Protein AF-A0A4W5MAR4-F1 (afdb_monomer_lite)

Secondary structure (DSSP, 8-state):
-PPP---HHHHHHH-PPP---TT--HHHHHHHHHHHTT-------S--------TT-GGGGS-HHHHHHHHHHHHHHHTGGG-S-EEEE-SSHHHHHHHHHS-HHHHTTEEEEEES-GGGTT-EEEEE-TTSPEEEEEEEEGGGGGGGS-------

Structure (mmCIF, N/CA/C/O backbone):
data_AF-A0A4W5MAR4-F1
#
_entry.id   AF-A0A4W5MAR4-F1
#
loop_
_atom_site.group_PDB
_atom_site.id
_atom_site.type_symbol
_atom_site.label_atom_id
_atom_site.label_alt_id
_atom_site.label_comp_id
_atom_site.label_asym_id
_atom_site.label_entity_id
_atom_site.label_seq_id
_atom_site.pdbx_PDB_ins_code
_atom_site.Cartn_x
_atom_site.Cartn_y
_atom_site.Cartn_z
_atom_site.occupancy
_atom_site.B_iso_or_equiv
_atom_site.auth_seq_id
_atom_site.auth_comp_id
_atom_site.auth_asym_id
_atom_site.auth_atom_id
_atom_site.pdbx_PDB_model_num
ATOM 1 N N . MET A 1 1 ? 9.100 -6.448 -12.917 1.00 57.59 1 MET A N 1
ATOM 2 C CA . MET A 1 1 ? 7.742 -6.394 -13.467 1.00 57.59 1 MET A CA 1
ATOM 3 C C . MET A 1 1 ? 7.014 -7.682 -13.120 1.00 57.59 1 MET A C 1
ATOM 5 O O . MET A 1 1 ? 7.566 -8.744 -13.360 1.00 57.59 1 MET A O 1
ATOM 9 N N . PRO A 1 2 ? 5.860 -7.655 -12.446 1.00 67.19 2 PRO A N 1
ATOM 10 C CA . PRO A 1 2 ? 4.916 -8.765 -12.518 1.00 67.19 2 PRO A CA 1
ATOM 11 C C . PRO A 1 2 ? 4.329 -8.824 -13.937 1.00 67.19 2 PRO A C 1
ATOM 13 O O . PRO A 1 2 ? 3.945 -7.797 -14.487 1.00 67.19 2 PRO A O 1
ATOM 16 N N . THR A 1 3 ? 4.280 -10.004 -14.559 1.00 76.12 3 THR A N 1
ATOM 17 C CA . THR A 1 3 ? 3.637 -10.142 -15.877 1.00 76.12 3 THR A CA 1
ATOM 18 C C . THR A 1 3 ? 2.133 -10.191 -15.705 1.00 76.12 3 THR A C 1
ATOM 20 O O . THR A 1 3 ? 1.611 -11.145 -15.129 1.00 76.12 3 THR A O 1
ATOM 23 N N . TRP A 1 4 ? 1.440 -9.203 -16.257 1.00 83.00 4 TRP A N 1
ATOM 24 C CA . TRP A 1 4 ? -0.012 -9.208 -16.355 1.00 83.00 4 TRP A CA 1
ATOM 25 C C . TRP A 1 4 ? -0.428 -9.565 -17.774 1.00 83.00 4 TRP A C 1
ATOM 27 O O . TRP A 1 4 ? 0.094 -9.018 -18.745 1.00 83.00 4 TRP A O 1
ATOM 37 N N . PHE A 1 5 ? -1.415 -10.442 -17.888 1.00 88.56 5 PHE A N 1
ATOM 38 C CA . PHE A 1 5 ? -2.155 -10.634 -19.124 1.00 88.56 5 PHE A CA 1
ATOM 39 C C . PHE A 1 5 ? -3.527 -10.000 -18.934 1.00 88.56 5 PHE A C 1
ATOM 41 O O . PHE A 1 5 ? -4.226 -10.299 -17.968 1.00 88.56 5 PHE A O 1
ATOM 48 N N . CYS A 1 6 ? -3.910 -9.108 -19.840 1.00 91.81 6 CYS A N 1
ATOM 49 C CA . CYS A 1 6 ? -5.247 -8.531 -19.864 1.00 91.81 6 CYS A CA 1
ATOM 50 C C . CYS A 1 6 ? -5.707 -8.340 -21.308 1.00 91.81 6 CYS A C 1
ATOM 52 O O . CYS A 1 6 ? -4.898 -8.341 -22.242 1.00 91.81 6 CYS A O 1
ATOM 54 N N . SER A 1 7 ? -7.018 -8.201 -21.507 1.00 93.44 7 SER A N 1
ATOM 55 C CA . SER A 1 7 ? -7.535 -7.867 -22.829 1.00 93.44 7 SER A CA 1
ATOM 56 C C . SER A 1 7 ? -7.051 -6.475 -23.241 1.00 93.44 7 SER A C 1
ATOM 58 O O . SER A 1 7 ? -6.889 -5.570 -22.419 1.00 93.44 7 SER A O 1
ATOM 60 N N . ARG A 1 8 ? -6.851 -6.277 -24.545 1.00 94.75 8 ARG A N 1
ATOM 61 C CA . ARG A 1 8 ? -6.432 -4.977 -25.083 1.00 94.75 8 ARG A CA 1
ATOM 62 C C . ARG A 1 8 ? -7.433 -3.868 -24.754 1.00 94.75 8 ARG A C 1
ATOM 64 O O . ARG A 1 8 ? -7.033 -2.734 -24.513 1.00 94.75 8 ARG A O 1
ATOM 71 N N . ASP A 1 9 ? -8.719 -4.196 -24.740 1.00 96.06 9 ASP A N 1
ATOM 72 C CA . ASP A 1 9 ? -9.775 -3.234 -24.425 1.00 96.06 9 ASP A CA 1
ATOM 73 C C . ASP A 1 9 ? -9.750 -2.829 -22.953 1.00 96.06 9 ASP A C 1
ATOM 75 O O . ASP A 1 9 ? -9.981 -1.662 -22.642 1.00 96.06 9 ASP A O 1
ATOM 79 N N . TRP A 1 10 ? -9.388 -3.752 -22.054 1.00 95.44 10 TRP A N 1
ATOM 80 C CA . TRP A 1 10 ? -9.142 -3.412 -20.657 1.00 95.44 10 TRP A CA 1
ATOM 81 C C . TRP A 1 10 ? -7.936 -2.483 -20.511 1.00 95.44 10 TRP A C 1
ATOM 83 O O . TRP A 1 10 ? -8.053 -1.440 -19.877 1.00 95.44 10 TRP A O 1
ATOM 93 N N . PHE A 1 11 ? -6.815 -2.790 -21.172 1.00 95.12 11 PHE A N 1
ATOM 94 C CA . PHE A 1 11 ? -5.632 -1.922 -21.156 1.00 95.12 11 PHE A CA 1
ATOM 95 C C . PHE A 1 11 ? -5.945 -0.493 -21.619 1.00 95.12 11 PHE A C 1
ATOM 97 O O . PHE A 1 11 ? -5.591 0.472 -20.947 1.00 95.12 11 PHE A O 1
ATOM 104 N N . ARG A 1 12 ? -6.682 -0.351 -22.728 1.00 95.06 12 ARG A N 1
ATOM 105 C CA . ARG A 1 12 ? -7.118 0.959 -23.241 1.00 95.06 12 ARG A CA 1
ATOM 106 C C . ARG A 1 12 ? -8.035 1.707 -22.278 1.00 95.06 12 ARG A C 1
ATOM 108 O O . ARG A 1 12 ? -7.991 2.931 -22.251 1.00 95.06 12 ARG A O 1
ATOM 115 N N . ARG A 1 13 ? -8.876 0.988 -21.531 1.00 96.00 13 ARG A N 1
ATOM 116 C CA . ARG A 1 13 ? -9.770 1.579 -20.530 1.00 96.00 13 ARG A CA 1
ATOM 117 C C . ARG A 1 13 ? -8.995 2.092 -19.320 1.00 96.00 13 ARG A C 1
ATOM 119 O O . ARG A 1 13 ? -9.263 3.201 -18.878 1.00 96.00 13 ARG A O 1
ATOM 126 N N . VAL A 1 14 ? -8.062 1.293 -18.798 1.00 96.00 14 VAL A N 1
ATOM 127 C CA . VAL A 1 14 ? -7.269 1.668 -17.619 1.00 96.00 14 VAL A CA 1
ATOM 128 C C . VAL A 1 14 ? -6.384 2.873 -17.925 1.00 96.00 14 VAL A C 1
ATOM 130 O O . VAL A 1 14 ? -6.360 3.816 -17.137 1.00 96.00 14 VAL A O 1
ATOM 133 N N . GLY A 1 15 ? -5.715 2.851 -19.080 1.00 94.50 15 GLY A N 1
ATOM 134 C CA . GLY A 1 15 ? -4.754 3.866 -19.499 1.00 94.50 15 GLY A CA 1
ATOM 135 C C . GLY A 1 15 ? -3.367 3.277 -19.759 1.00 94.50 15 GLY A C 1
ATOM 136 O O . GLY A 1 15 ? -3.127 2.080 -19.580 1.00 94.50 15 GLY A O 1
ATOM 137 N N . THR A 1 16 ? -2.455 4.129 -20.225 1.00 92.31 16 THR A N 1
ATOM 138 C CA . THR A 1 16 ? -1.045 3.779 -20.436 1.00 92.31 16 THR A CA 1
ATOM 139 C C . THR A 1 16 ? -0.275 3.761 -19.117 1.00 92.31 16 THR A C 1
ATOM 141 O O . THR A 1 16 ? -0.756 4.236 -18.091 1.00 92.31 16 THR A O 1
ATOM 144 N N . PHE A 1 17 ? 0.937 3.209 -19.146 1.00 93.00 17 PHE A N 1
ATOM 145 C CA . PHE A 1 17 ? 1.857 3.297 -18.017 1.00 93.00 17 PHE A CA 1
ATOM 146 C C . PHE A 1 17 ? 2.288 4.745 -17.758 1.00 93.00 17 PHE A C 1
ATOM 148 O O . PHE A 1 17 ? 2.256 5.588 -18.656 1.00 93.00 17 PHE A O 1
ATOM 155 N N . ASP A 1 18 ? 2.686 5.012 -16.517 1.00 92.06 18 ASP A N 1
ATOM 156 C CA . ASP A 1 18 ? 3.272 6.288 -16.119 1.00 92.06 18 ASP A CA 1
ATOM 157 C C . ASP A 1 18 ? 4.709 6.386 -16.659 1.00 92.06 18 ASP A C 1
ATOM 159 O O . ASP A 1 18 ? 5.567 5.572 -16.318 1.00 92.06 18 ASP A O 1
ATOM 163 N N . GLU A 1 19 ? 4.961 7.378 -17.516 1.00 89.56 19 GLU A N 1
ATOM 164 C CA . GLU A 1 19 ? 6.265 7.632 -18.145 1.00 89.56 19 GLU A CA 1
ATOM 165 C C . GLU A 1 19 ? 7.088 8.706 -17.406 1.00 89.56 19 GLU A C 1
ATOM 167 O O . GLU A 1 19 ? 8.034 9.265 -17.961 1.00 89.56 19 GLU A O 1
ATOM 172 N N . GLY A 1 20 ? 6.772 8.993 -16.137 1.00 85.25 20 GLY A N 1
ATOM 173 C CA . GLY A 1 20 ? 7.443 10.003 -15.307 1.00 85.25 20 GLY A CA 1
ATOM 174 C C . GLY A 1 20 ? 8.942 9.768 -15.059 1.00 85.25 20 GLY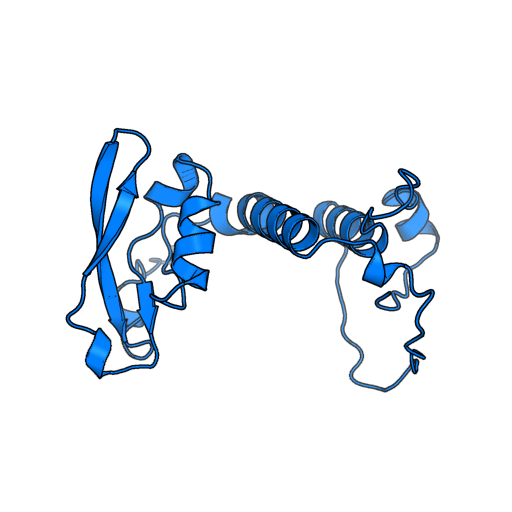 A C 1
ATOM 175 O O . GLY A 1 20 ? 9.611 10.611 -14.459 1.00 85.25 20 GLY A O 1
ATOM 176 N N . GLY A 1 21 ? 9.495 8.655 -15.547 1.00 85.88 21 GLY A N 1
ATOM 177 C CA . GLY A 1 21 ? 10.929 8.414 -15.653 1.00 85.88 21 GLY A CA 1
ATOM 178 C C . GLY A 1 21 ? 11.507 7.523 -14.554 1.00 85.88 21 GLY A C 1
ATOM 179 O O . GLY A 1 21 ? 10.838 6.683 -13.954 1.00 85.88 21 GLY A O 1
ATOM 180 N N . LYS A 1 22 ? 12.816 7.665 -14.321 1.00 88.00 22 LYS A N 1
ATOM 181 C CA . LYS A 1 22 ? 13.589 6.786 -13.434 1.00 88.00 22 LYS A CA 1
ATOM 182 C C . LYS A 1 22 ? 13.055 6.834 -11.993 1.00 88.00 22 LYS A C 1
ATOM 184 O O . LYS A 1 22 ? 13.010 7.898 -11.387 1.00 88.00 22 LYS A O 1
ATOM 189 N N . GLY A 1 23 ? 12.744 5.667 -11.430 1.00 90.19 23 GLY A N 1
ATOM 190 C CA . GLY A 1 23 ? 12.261 5.509 -10.052 1.00 90.19 23 GLY A CA 1
ATOM 191 C C . GLY A 1 23 ? 10.740 5.514 -9.890 1.00 90.19 23 GLY A C 1
ATOM 192 O O . GLY A 1 23 ? 10.256 5.278 -8.779 1.00 90.19 23 GLY A O 1
ATOM 193 N N . VAL A 1 24 ? 9.991 5.717 -10.975 1.00 93.06 24 VAL A N 1
ATOM 194 C CA . VAL A 1 24 ? 8.540 5.510 -11.006 1.00 93.06 24 VAL A CA 1
ATOM 195 C C . VAL A 1 24 ? 8.252 4.004 -11.015 1.00 93.06 24 VAL A C 1
ATOM 197 O O . VAL A 1 24 ? 8.843 3.296 -11.820 1.00 93.06 24 VAL A O 1
ATOM 200 N N . PRO A 1 25 ? 7.389 3.482 -10.123 1.00 93.50 25 PRO A N 1
ATOM 201 C CA . PRO A 1 25 ? 6.938 2.093 -10.159 1.00 93.50 25 PRO A CA 1
ATOM 202 C C . PRO A 1 25 ? 5.694 1.957 -11.050 1.00 93.50 25 PRO A C 1
ATOM 204 O O . PRO A 1 25 ? 4.589 1.686 -10.570 1.00 93.50 25 PRO A O 1
ATOM 207 N N . GLU A 1 26 ? 5.880 2.167 -12.345 1.00 93.25 26 GLU A N 1
ATOM 208 C CA . GLU A 1 26 ? 4.861 2.224 -13.392 1.00 93.25 26 GLU A CA 1
ATOM 209 C C . GLU A 1 26 ? 3.934 0.999 -13.399 1.00 93.25 26 GLU A C 1
ATOM 211 O O . GLU A 1 26 ? 2.711 1.142 -13.463 1.00 93.25 26 GLU A O 1
ATOM 216 N N . ASP A 1 27 ? 4.499 -0.198 -13.210 1.00 91.88 27 ASP A N 1
ATOM 217 C CA . ASP A 1 27 ? 3.743 -1.452 -13.131 1.00 91.88 27 ASP A CA 1
ATOM 218 C C . ASP A 1 27 ? 2.738 -1.449 -11.971 1.00 91.88 27 ASP A C 1
ATOM 220 O O . ASP A 1 27 ? 1.607 -1.924 -12.100 1.00 91.88 27 ASP A O 1
ATOM 224 N N . LEU A 1 28 ? 3.167 -0.948 -10.806 1.00 93.44 28 LEU A N 1
ATOM 225 C CA . LEU A 1 28 ? 2.353 -0.925 -9.592 1.00 93.44 28 LEU A CA 1
ATOM 226 C C . LEU A 1 28 ? 1.238 0.113 -9.709 1.00 93.44 28 LEU A C 1
ATOM 228 O O . LEU A 1 28 ? 0.109 -0.155 -9.300 1.00 93.44 28 LEU A O 1
ATOM 232 N N . LEU A 1 29 ? 1.556 1.281 -10.269 1.00 94.81 29 LEU A N 1
ATOM 233 C CA . LEU A 1 29 ? 0.590 2.352 -10.494 1.00 94.81 29 LEU A CA 1
ATOM 234 C C . LEU A 1 29 ? -0.508 1.899 -11.455 1.00 94.81 29 LEU A C 1
ATOM 236 O O . LEU A 1 29 ? -1.691 2.017 -11.129 1.00 94.81 29 LEU A O 1
ATOM 240 N N . TRP A 1 30 ? -0.126 1.302 -12.584 1.00 94.75 30 TRP A N 1
ATOM 241 C CA . TRP A 1 30 ? -1.084 0.761 -13.542 1.00 94.75 30 TRP A CA 1
ATOM 242 C C . TRP A 1 30 ? -1.942 -0.348 -12.919 1.00 94.75 30 TRP A C 1
ATOM 244 O O . TRP A 1 30 ? -3.163 -0.368 -13.082 1.00 94.75 30 TRP A O 1
ATOM 254 N N . PHE A 1 31 ? -1.333 -1.240 -12.127 1.00 94.44 31 PHE A N 1
ATOM 255 C CA . PHE A 1 31 ? -2.066 -2.282 -11.405 1.00 94.44 31 PHE A CA 1
ATOM 256 C C . PHE A 1 31 ? -3.117 -1.695 -10.448 1.00 94.44 31 PHE A C 1
ATOM 258 O O . PHE A 1 31 ? -4.267 -2.142 -10.441 1.00 94.44 31 PHE A O 1
ATOM 265 N N . TYR A 1 32 ? -2.764 -0.665 -9.675 1.00 95.06 32 TYR A N 1
ATOM 266 C CA . TYR A 1 32 ? -3.706 0.018 -8.786 1.00 95.06 32 TYR A CA 1
ATOM 267 C C . TYR A 1 32 ? -4.818 0.740 -9.537 1.00 95.06 32 TYR A C 1
ATOM 269 O O . TYR A 1 32 ? -5.968 0.662 -9.109 1.00 95.06 32 TYR A O 1
ATOM 277 N N . GLN A 1 33 ? -4.522 1.379 -10.668 1.00 95.25 33 GLN A N 1
ATOM 278 C CA . GLN A 1 33 ? -5.549 1.977 -11.525 1.00 95.25 33 GLN A CA 1
ATOM 279 C C . GLN A 1 33 ? -6.512 0.912 -12.060 1.00 95.25 33 GLN A C 1
ATOM 281 O O . GLN A 1 33 ? -7.727 1.084 -11.973 1.00 95.25 33 GLN A O 1
ATOM 286 N N . SER A 1 34 ? -5.981 -0.218 -12.534 1.00 95.00 34 SER A N 1
ATOM 287 C CA . SER A 1 34 ? -6.776 -1.354 -13.006 1.00 95.00 34 SER A CA 1
ATOM 288 C C . SER A 1 34 ? -7.726 -1.865 -11.917 1.00 95.00 34 SER A C 1
ATOM 290 O O . SER A 1 34 ? -8.943 -1.884 -12.107 1.00 95.00 34 SER A O 1
ATOM 292 N N . VAL A 1 35 ? -7.210 -2.216 -10.737 1.00 94.19 35 VAL A N 1
ATOM 293 C CA . VAL A 1 35 ? -8.049 -2.688 -9.616 1.00 94.19 35 VAL A CA 1
ATOM 294 C C . VAL A 1 35 ? -9.012 -1.594 -9.135 1.00 94.19 35 VAL A C 1
ATOM 296 O O . VAL A 1 35 ? -10.166 -1.873 -8.799 1.00 94.19 35 VAL A O 1
ATOM 299 N N . GLY A 1 36 ? -8.570 -0.335 -9.135 1.00 93.25 36 GLY A N 1
ATOM 300 C CA . GLY A 1 36 ? -9.373 0.834 -8.777 1.00 93.25 36 GLY A CA 1
ATOM 301 C C . GLY A 1 36 ? -10.628 0.982 -9.638 1.00 93.25 36 GLY A C 1
ATOM 302 O O . GLY A 1 36 ? -11.701 1.264 -9.100 1.00 93.25 36 GLY A O 1
ATOM 303 N N . GLN A 1 37 ? -10.509 0.693 -10.938 1.00 95.25 37 GLN A N 1
ATOM 304 C CA . GLN A 1 37 ? -11.594 0.718 -11.926 1.00 95.25 37 GLN A CA 1
ATOM 305 C C . GLN A 1 37 ? -12.445 -0.569 -11.961 1.00 95.25 37 GLN A C 1
ATOM 307 O O . GLN A 1 37 ? -13.288 -0.726 -12.844 1.00 95.25 37 GLN A O 1
ATOM 312 N N . GLY A 1 38 ? -12.246 -1.495 -11.018 1.00 93.81 38 GLY A N 1
ATOM 313 C CA . GLY A 1 38 ? -13.012 -2.744 -10.932 1.00 93.81 38 GLY A CA 1
ATOM 314 C C . GLY A 1 38 ? -12.407 -3.914 -11.711 1.00 93.81 38 GLY A C 1
ATOM 315 O O . GLY A 1 38 ? -13.086 -4.916 -11.929 1.00 93.81 38 GLY A O 1
ATOM 316 N N . GLY A 1 39 ? -11.141 -3.815 -12.125 1.00 93.12 39 GLY A N 1
ATOM 317 C CA . GLY A 1 39 ? -10.418 -4.927 -12.734 1.00 93.12 39 GLY A CA 1
ATOM 318 C C . GLY A 1 39 ? -10.226 -6.080 -11.750 1.00 93.12 39 GLY A C 1
ATOM 319 O O . GLY A 1 39 ? -9.647 -5.901 -10.678 1.00 93.12 39 GLY A O 1
ATOM 320 N N . GLY A 1 40 ? -10.693 -7.270 -12.126 1.00 91.75 40 GLY A N 1
ATOM 321 C CA . GLY A 1 40 ? -10.432 -8.501 -11.383 1.00 91.75 40 GLY A CA 1
ATOM 322 C C . GLY A 1 40 ? -8.983 -8.968 -11.537 1.00 91.75 40 GLY A C 1
ATOM 323 O O . GLY A 1 40 ? -8.330 -8.694 -12.543 1.00 91.75 40 GLY A O 1
ATOM 324 N N . VAL A 1 41 ? -8.487 -9.710 -10.546 1.00 92.06 41 VAL A N 1
ATOM 325 C CA . VAL A 1 41 ? -7.143 -10.302 -10.565 1.00 92.06 41 VAL A CA 1
ATOM 326 C C . VAL A 1 41 ? -7.269 -11.804 -10.369 1.00 92.06 41 VAL A C 1
ATOM 328 O O . VAL A 1 41 ? -7.858 -12.258 -9.391 1.00 92.06 41 VAL A O 1
ATOM 331 N N . VAL A 1 42 ? -6.695 -12.571 -11.292 1.00 92.12 42 VAL A N 1
ATOM 332 C CA . VAL A 1 42 ? -6.636 -14.033 -11.215 1.00 92.12 42 VAL A CA 1
ATOM 333 C C . VAL A 1 42 ? -5.173 -14.451 -11.189 1.00 92.12 42 VAL A C 1
ATOM 335 O O . VAL A 1 42 ? -4.402 -14.091 -12.078 1.00 92.12 42 VAL A O 1
ATOM 338 N N . ARG A 1 43 ? -4.785 -15.204 -10.157 1.00 91.62 43 ARG A N 1
ATOM 339 C CA . ARG A 1 43 ? -3.447 -15.787 -10.048 1.00 91.62 43 ARG A CA 1
ATOM 340 C C . ARG A 1 43 ? -3.433 -17.142 -10.747 1.00 91.62 43 ARG A C 1
ATOM 342 O O . ARG A 1 43 ? -4.253 -18.000 -10.438 1.00 91.62 43 ARG A O 1
ATOM 349 N N . VAL A 1 44 ? -2.485 -17.333 -11.658 1.00 91.19 44 VAL A N 1
ATOM 350 C CA . VAL A 1 44 ? -2.216 -18.634 -12.278 1.00 91.19 44 VAL A CA 1
ATOM 351 C C . VAL A 1 44 ? -1.050 -19.279 -11.540 1.00 91.19 44 VAL A C 1
ATOM 353 O O . VAL A 1 44 ? 0.063 -18.759 -11.570 1.00 91.19 44 VAL A O 1
ATOM 356 N N . ASP A 1 45 ? -1.296 -20.419 -10.895 1.00 93.00 45 ASP A N 1
ATOM 357 C CA . ASP A 1 45 ? -0.294 -21.158 -10.113 1.00 93.00 45 ASP A CA 1
ATOM 358 C C . ASP A 1 45 ? 0.582 -22.058 -10.995 1.00 93.00 45 ASP A C 1
ATOM 360 O O . ASP A 1 45 ? 0.765 -23.248 -10.744 1.00 93.00 45 ASP A O 1
ATOM 364 N N . GLN A 1 46 ? 1.117 -21.473 -12.069 1.00 92.81 46 GLN A N 1
ATOM 365 C CA . GLN A 1 46 ? 2.050 -22.107 -12.997 1.00 92.81 46 GLN A CA 1
ATOM 366 C C . GLN A 1 46 ? 3.173 -21.134 -13.354 1.00 92.81 46 GLN A C 1
ATOM 368 O O . GLN A 1 46 ? 2.975 -19.920 -13.431 1.00 92.81 46 GLN A O 1
ATOM 373 N N . CYS A 1 47 ? 4.371 -21.664 -13.595 1.00 90.62 47 CYS A N 1
ATOM 374 C CA . CYS A 1 47 ? 5.502 -20.850 -14.027 1.00 90.62 47 CYS A CA 1
ATOM 375 C C . CYS A 1 47 ? 5.329 -20.460 -15.502 1.00 90.62 47 CYS A C 1
ATOM 377 O O . CYS A 1 47 ? 5.685 -21.223 -16.396 1.00 90.62 47 CYS A O 1
ATOM 379 N N . LEU A 1 48 ? 4.759 -19.278 -15.752 1.00 89.12 48 LEU A N 1
ATOM 380 C CA . LEU A 1 48 ? 4.563 -18.755 -17.110 1.00 89.12 48 LEU A CA 1
ATOM 381 C C . LEU A 1 48 ? 5.767 -17.950 -17.616 1.00 89.12 48 LEU A C 1
ATOM 383 O O . LEU A 1 48 ? 5.968 -17.833 -18.822 1.00 89.12 48 LEU A O 1
ATOM 387 N N . LEU A 1 49 ? 6.556 -17.369 -16.708 1.00 87.62 49 LEU A N 1
ATOM 388 C CA . LEU A 1 49 ? 7.717 -16.556 -17.054 1.00 87.62 49 LEU A CA 1
ATOM 389 C C . LEU A 1 49 ? 8.796 -16.632 -15.971 1.00 87.62 49 LEU A C 1
ATOM 391 O O . LEU A 1 49 ? 8.500 -16.578 -14.779 1.00 87.62 49 LEU A O 1
ATOM 395 N N . VAL A 1 50 ? 10.056 -16.681 -16.404 1.00 88.69 50 VAL A N 1
ATOM 396 C CA . VAL A 1 50 ? 11.232 -16.578 -15.533 1.00 88.69 50 VAL A CA 1
ATOM 397 C C . VAL A 1 50 ? 11.903 -15.229 -15.770 1.00 88.69 50 VAL A C 1
ATOM 399 O O . VAL A 1 50 ? 12.386 -14.947 -16.865 1.00 88.69 50 VAL A O 1
ATOM 402 N N . TYR A 1 51 ? 11.954 -14.395 -14.733 1.00 86.44 51 TYR A N 1
ATOM 403 C CA . TYR A 1 51 ? 12.646 -13.111 -14.782 1.00 86.44 51 TYR A CA 1
ATOM 404 C C . TYR A 1 51 ? 14.134 -13.281 -14.502 1.00 86.44 51 TYR A C 1
ATOM 406 O O . TYR A 1 51 ? 14.527 -13.865 -13.491 1.00 86.44 51 TYR A O 1
ATOM 414 N N . ARG A 1 52 ? 14.976 -12.707 -15.365 1.00 88.94 52 ARG A N 1
ATOM 415 C CA . ARG A 1 52 ? 16.402 -12.554 -15.076 1.00 88.94 52 ARG A CA 1
ATOM 416 C C . ARG A 1 52 ? 16.619 -11.245 -14.331 1.00 88.94 52 ARG A C 1
ATOM 418 O O . ARG A 1 52 ? 16.414 -10.173 -14.887 1.00 88.94 52 ARG A O 1
ATOM 425 N N . TYR A 1 53 ? 17.063 -11.339 -13.087 1.00 89.25 53 TYR A N 1
ATOM 426 C CA . TYR A 1 53 ? 17.530 -10.181 -12.337 1.00 89.25 53 TYR A CA 1
ATOM 427 C C . TYR A 1 53 ? 18.904 -9.736 -12.857 1.00 89.25 53 TYR A C 1
ATOM 429 O O . TYR A 1 53 ? 19.775 -10.572 -13.100 1.00 89.25 53 TYR A O 1
ATOM 437 N N . HIS A 1 54 ? 19.100 -8.432 -13.055 1.00 91.06 54 HIS A N 1
ATOM 438 C CA . HIS A 1 54 ? 20.351 -7.866 -13.562 1.00 91.06 54 HIS A CA 1
ATOM 439 C C . HIS A 1 54 ? 20.573 -6.451 -13.013 1.00 91.06 54 HIS A C 1
ATOM 441 O O . HIS A 1 54 ? 19.626 -5.767 -12.643 1.00 91.06 54 HIS A O 1
ATOM 447 N N . GLN A 1 55 ? 21.826 -5.990 -13.005 1.00 92.44 55 GLN A N 1
ATOM 448 C CA . GLN A 1 55 ? 22.229 -4.716 -12.383 1.00 92.44 55 GLN A CA 1
ATOM 449 C C . GLN A 1 55 ? 21.583 -3.470 -13.008 1.00 92.44 55 GLN A C 1
ATOM 451 O O . GLN A 1 55 ? 21.507 -2.424 -12.375 1.00 92.44 55 GLN A O 1
ATOM 456 N N . GLN A 1 56 ? 21.124 -3.573 -14.255 1.00 88.69 56 GLN A N 1
ATOM 457 C CA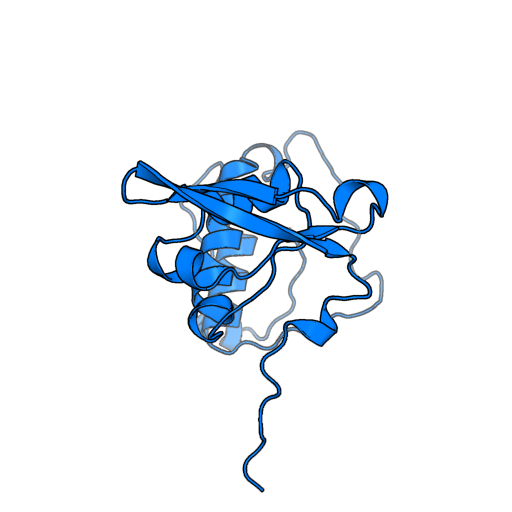 . GLN A 1 56 ? 20.453 -2.484 -14.970 1.00 88.69 56 GLN A CA 1
ATOM 458 C C . GLN A 1 56 ? 18.922 -2.547 -14.833 1.00 88.69 56 GLN A C 1
ATOM 460 O O . GLN A 1 56 ? 18.221 -1.816 -15.526 1.00 88.69 56 GLN A O 1
ATOM 465 N N . ALA A 1 57 ? 18.382 -3.430 -13.985 1.00 87.50 57 ALA A N 1
ATOM 466 C CA . ALA A 1 57 ? 16.943 -3.532 -13.789 1.00 87.50 57 ALA A CA 1
ATOM 467 C C . ALA A 1 57 ? 16.380 -2.225 -13.211 1.00 87.50 57 ALA A C 1
ATOM 469 O O . ALA A 1 57 ? 16.899 -1.697 -12.223 1.00 87.50 57 ALA A O 1
ATOM 470 N N . ALA A 1 58 ? 15.270 -1.742 -13.778 1.00 84.12 58 ALA A N 1
ATOM 471 C CA . ALA A 1 58 ? 14.600 -0.516 -13.337 1.00 84.12 58 ALA A CA 1
ATOM 472 C C . ALA A 1 58 ? 14.228 -0.542 -11.842 1.00 84.12 58 ALA A C 1
ATOM 474 O O . ALA A 1 58 ? 14.262 0.495 -11.180 1.00 84.12 58 ALA A O 1
ATOM 475 N N . THR A 1 59 ? 13.986 -1.733 -11.276 1.00 85.19 59 THR A N 1
ATOM 476 C CA . THR A 1 59 ? 13.717 -1.952 -9.845 1.00 85.19 59 THR A CA 1
ATOM 477 C C . THR A 1 59 ? 14.773 -1.332 -8.928 1.00 85.19 59 THR A C 1
ATOM 479 O O . THR A 1 59 ? 14.421 -0.864 -7.852 1.00 85.19 59 THR A O 1
ATOM 482 N N . HIS A 1 60 ? 16.040 -1.250 -9.349 1.00 89.56 60 HIS A N 1
ATOM 483 C CA . HIS A 1 60 ? 17.095 -0.610 -8.555 1.00 89.56 60 HIS A CA 1
ATOM 484 C C . HIS A 1 60 ? 16.911 0.898 -8.375 1.00 89.56 60 HIS A C 1
ATOM 486 O O . HIS A 1 60 ? 17.494 1.485 -7.468 1.00 89.56 60 HIS A O 1
ATOM 492 N N . SER A 1 61 ? 16.140 1.535 -9.254 1.00 91.56 61 SER A N 1
ATOM 493 C CA . SER A 1 61 ? 15.866 2.967 -9.175 1.00 91.56 61 SER A CA 1
ATOM 494 C C . SER A 1 61 ? 14.646 3.315 -8.328 1.00 91.56 61 SER A C 1
ATOM 496 O O . SER A 1 61 ? 14.488 4.472 -7.948 1.00 91.56 61 SER A O 1
ATOM 498 N N . VAL A 1 62 ? 13.797 2.332 -8.019 1.00 92.81 62 VAL A N 1
ATOM 499 C CA . VAL A 1 62 ? 12.578 2.537 -7.239 1.00 92.81 62 VAL A CA 1
ATOM 500 C C . VAL A 1 62 ? 12.909 2.413 -5.754 1.00 92.81 62 VAL A C 1
ATOM 502 O O . VAL A 1 62 ? 13.353 1.364 -5.288 1.00 92.81 62 VAL A O 1
ATOM 505 N N . LEU A 1 63 ? 12.669 3.480 -4.993 1.00 94.44 63 LEU A N 1
ATOM 506 C CA . LEU A 1 63 ? 12.913 3.485 -3.553 1.00 94.44 63 LEU A CA 1
ATOM 507 C C . LEU A 1 63 ? 11.859 2.652 -2.809 1.00 94.44 63 LEU A C 1
ATOM 509 O O . LEU A 1 63 ? 10.669 2.691 -3.129 1.00 94.44 63 LEU A O 1
ATOM 513 N N . GLU A 1 64 ? 12.284 1.954 -1.751 1.00 94.75 64 GLU A N 1
ATOM 514 C CA . GLU A 1 64 ? 11.371 1.231 -0.851 1.00 94.75 64 GLU A CA 1
ATOM 515 C C . GLU A 1 64 ? 10.290 2.167 -0.292 1.00 94.75 64 GLU A C 1
ATOM 517 O O . GLU A 1 64 ? 9.124 1.790 -0.202 1.00 94.75 64 GLU A O 1
ATOM 522 N N . GLU A 1 65 ? 10.665 3.403 0.045 1.00 95.25 65 GLU A N 1
ATOM 523 C CA . GLU A 1 65 ? 9.745 4.420 0.552 1.00 95.25 65 GLU A CA 1
ATOM 524 C C . GLU A 1 65 ? 8.653 4.780 -0.462 1.00 95.25 65 GLU A C 1
ATOM 526 O O . GLU A 1 65 ? 7.486 4.882 -0.085 1.00 95.25 65 GLU A O 1
ATOM 531 N N . THR A 1 66 ? 8.990 4.870 -1.752 1.00 95.38 66 THR A N 1
ATOM 532 C CA . THR A 1 66 ? 8.010 5.087 -2.825 1.00 95.38 66 THR A CA 1
ATOM 533 C C . THR A 1 66 ? 6.981 3.957 -2.851 1.00 95.38 66 THR A C 1
ATOM 535 O O . THR A 1 66 ? 5.775 4.207 -2.823 1.00 95.38 66 THR A O 1
ATOM 538 N N . ILE A 1 67 ? 7.440 2.701 -2.827 1.00 95.81 67 ILE A N 1
ATOM 539 C CA . ILE A 1 67 ? 6.555 1.526 -2.798 1.00 95.81 67 ILE A CA 1
ATOM 540 C C . ILE A 1 67 ? 5.708 1.497 -1.522 1.00 95.81 67 ILE A C 1
ATOM 542 O O . ILE A 1 67 ? 4.516 1.186 -1.576 1.00 95.81 67 ILE A O 1
ATOM 546 N N . TRP A 1 68 ? 6.309 1.817 -0.377 1.00 96.88 68 TRP A N 1
ATOM 547 C CA . TRP A 1 68 ? 5.628 1.870 0.912 1.00 96.88 68 TRP A CA 1
ATOM 548 C C . TRP A 1 68 ? 4.486 2.886 0.895 1.00 96.88 68 TRP A C 1
ATOM 550 O O . TRP A 1 68 ? 3.348 2.528 1.201 1.00 96.88 68 TRP A O 1
ATOM 560 N N . ASN A 1 69 ? 4.767 4.124 0.487 1.00 96.62 69 ASN A N 1
ATOM 561 C CA . ASN A 1 69 ? 3.786 5.206 0.473 1.00 96.62 69 ASN A CA 1
ATOM 562 C C . ASN A 1 69 ? 2.618 4.888 -0.466 1.00 96.62 69 ASN A C 1
ATOM 564 O O . ASN A 1 69 ? 1.463 5.028 -0.066 1.00 96.62 69 ASN A O 1
ATOM 568 N N . LEU A 1 70 ? 2.900 4.361 -1.663 1.00 97.00 70 LEU A N 1
ATOM 569 C CA . LEU A 1 70 ? 1.863 3.933 -2.607 1.00 97.00 70 LEU A CA 1
ATOM 570 C C . LEU A 1 70 ? 0.992 2.804 -2.041 1.00 97.00 70 LEU A C 1
ATOM 572 O O . LEU A 1 70 ? -0.232 2.854 -2.150 1.00 97.00 70 LEU A O 1
ATOM 576 N N . ARG A 1 71 ? 1.596 1.791 -1.405 1.00 96.88 71 ARG A N 1
ATOM 577 C CA . ARG A 1 71 ? 0.855 0.691 -0.760 1.00 96.88 71 ARG A CA 1
ATOM 578 C C . ARG A 1 71 ? -0.039 1.185 0.366 1.00 96.88 71 ARG A C 1
ATOM 580 O O . ARG A 1 71 ? -1.197 0.786 0.427 1.00 96.88 71 ARG A O 1
ATOM 587 N N . VAL A 1 72 ? 0.479 2.044 1.241 1.00 97.50 72 VAL A N 1
ATOM 588 C CA . VAL A 1 72 ? -0.295 2.581 2.366 1.00 97.50 72 VAL A CA 1
ATOM 589 C C . VAL A 1 72 ? -1.427 3.478 1.867 1.00 97.50 72 VAL A C 1
ATOM 591 O O . VAL A 1 72 ? -2.541 3.363 2.369 1.00 97.50 72 VAL A O 1
ATOM 594 N N . ALA A 1 73 ? -1.187 4.324 0.862 1.00 97.19 73 ALA A N 1
ATOM 595 C CA . ALA A 1 73 ? -2.229 5.158 0.265 1.00 97.19 73 ALA A CA 1
ATOM 596 C C . ALA A 1 73 ? -3.360 4.308 -0.338 1.00 97.19 73 ALA A C 1
ATOM 598 O O . ALA A 1 73 ? -4.524 4.489 0.020 1.00 97.19 73 ALA A O 1
ATOM 599 N N . PHE A 1 74 ? -3.015 3.319 -1.166 1.00 96.94 74 PHE A N 1
ATOM 600 C CA . PHE A 1 74 ? -4.001 2.452 -1.812 1.00 96.94 74 PHE A CA 1
ATOM 601 C C . PHE A 1 74 ? -4.776 1.590 -0.804 1.00 96.94 74 PHE A C 1
ATOM 603 O O . PHE A 1 74 ? -5.999 1.471 -0.890 1.00 96.94 74 PHE A O 1
ATOM 610 N N . LEU A 1 75 ? -4.090 1.036 0.204 1.00 96.00 75 LEU A N 1
ATOM 611 C CA . LEU A 1 75 ? -4.724 0.289 1.293 1.00 96.00 75 LEU A CA 1
ATOM 612 C C . LEU A 1 75 ? -5.720 1.162 2.068 1.00 96.00 75 LEU A C 1
ATOM 614 O O . LEU A 1 75 ? -6.821 0.711 2.396 1.00 96.00 75 LEU A O 1
ATOM 618 N N . GLN A 1 76 ? -5.346 2.413 2.349 1.00 96.81 76 GLN A N 1
ATOM 619 C CA . GLN A 1 76 ? -6.224 3.351 3.035 1.00 96.81 76 GLN A CA 1
ATOM 620 C C . GLN A 1 76 ? -7.482 3.653 2.231 1.00 96.81 76 GLN A C 1
ATOM 622 O O . GLN A 1 76 ? -8.581 3.594 2.778 1.00 96.81 76 GLN A O 1
ATOM 627 N N . GLU A 1 77 ? -7.322 3.960 0.949 1.00 95.00 77 GLU A N 1
ATOM 628 C CA . GLU A 1 77 ? -8.424 4.325 0.065 1.00 95.00 77 GLU A CA 1
ATOM 629 C C . GLU A 1 77 ? -9.407 3.167 -0.147 1.00 95.00 77 GLU A C 1
ATOM 631 O O . GLU A 1 77 ? -10.623 3.362 -0.075 1.00 95.00 77 GLU A O 1
ATOM 636 N N . ARG A 1 78 ? -8.882 1.963 -0.401 1.00 93.06 78 ARG A N 1
ATOM 637 C CA . ARG A 1 78 ? -9.684 0.821 -0.859 1.00 93.06 78 ARG A CA 1
ATOM 638 C C . ARG A 1 78 ? -10.230 -0.043 0.263 1.00 93.06 78 ARG A C 1
ATOM 640 O O . ARG A 1 78 ? -11.291 -0.627 0.080 1.00 93.06 78 ARG A O 1
ATOM 647 N N . VAL A 1 79 ? -9.521 -0.142 1.385 1.00 93.62 79 VAL A N 1
ATOM 648 C CA . VAL A 1 79 ? -9.849 -1.095 2.455 1.00 93.62 79 VAL A CA 1
ATOM 649 C C . VAL A 1 79 ? -10.158 -0.357 3.752 1.00 93.62 79 VAL A C 1
ATOM 651 O O . VAL A 1 79 ? -11.295 -0.364 4.212 1.00 93.62 79 VAL A O 1
ATOM 654 N N . ILE A 1 80 ? -9.182 0.364 4.313 1.00 96.00 80 ILE A N 1
ATOM 655 C CA . ILE A 1 80 ? -9.316 0.943 5.663 1.00 96.00 80 ILE A CA 1
ATOM 656 C C . ILE A 1 80 ? -10.413 2.015 5.722 1.00 96.00 80 ILE A C 1
ATOM 658 O O . ILE A 1 80 ? -11.082 2.169 6.745 1.00 96.00 80 ILE A O 1
ATOM 662 N N . LYS A 1 81 ? -10.652 2.751 4.629 1.00 92.50 81 LYS A N 1
ATOM 663 C CA . LYS A 1 81 ? -11.742 3.734 4.557 1.00 92.50 81 LYS A CA 1
ATOM 664 C C . LYS A 1 81 ? -13.106 3.114 4.882 1.00 92.50 81 LYS A C 1
ATOM 666 O O . LYS A 1 81 ? -13.918 3.797 5.501 1.00 92.50 81 LYS A O 1
ATOM 671 N N . GLN A 1 82 ? -13.322 1.852 4.511 1.00 93.31 82 GL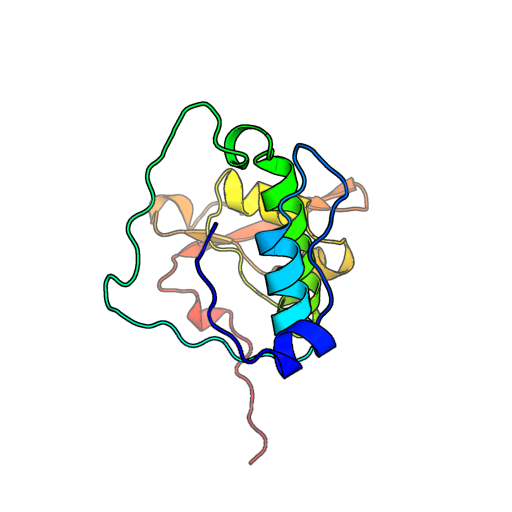N A N 1
ATOM 672 C CA . GLN A 1 82 ? -14.592 1.136 4.667 1.00 93.31 82 GLN A CA 1
ATOM 673 C C . GLN A 1 82 ? -14.750 0.481 6.042 1.00 93.31 82 GLN A C 1
ATOM 675 O O . GLN A 1 82 ? -15.864 0.176 6.447 1.00 93.31 82 GLN A O 1
ATOM 680 N N . TRP A 1 83 ? -13.653 0.256 6.762 1.00 95.25 83 TRP A N 1
ATOM 681 C CA . TRP A 1 83 ? -13.691 -0.373 8.079 1.00 95.25 83 TRP A CA 1
ATOM 682 C C . TRP A 1 83 ? -14.022 0.647 9.162 1.00 95.25 83 TRP A C 1
ATOM 684 O O . TRP A 1 83 ? -13.535 1.777 9.118 1.00 95.25 83 TRP A O 1
ATOM 694 N N . GLU A 1 84 ? -14.824 0.259 10.146 1.00 94.00 84 GLU A N 1
ATOM 695 C CA . GLU A 1 84 ? -15.084 1.087 11.330 1.00 94.00 84 GLU A CA 1
ATOM 696 C C . GLU A 1 84 ? -13.876 1.085 12.267 1.00 94.00 84 GLU A C 1
ATOM 698 O O . GLU A 1 84 ? -13.448 2.133 12.750 1.00 94.00 84 GLU A O 1
ATOM 703 N N . SER A 1 85 ? -13.275 -0.090 12.444 1.00 92.56 85 SER A N 1
ATOM 704 C CA . SER A 1 85 ? -12.094 -0.307 13.263 1.00 92.56 85 SER A CA 1
ATOM 705 C C . SER A 1 85 ? -11.248 -1.474 12.751 1.00 92.56 85 SER A C 1
ATOM 707 O O . SER A 1 85 ? -11.713 -2.292 11.956 1.00 92.56 85 SER A O 1
ATOM 709 N N . PHE A 1 86 ? -9.980 -1.539 13.166 1.00 92.88 86 PHE A N 1
ATOM 710 C CA . PHE A 1 86 ? -9.087 -2.653 12.845 1.00 92.88 86 PHE A CA 1
ATOM 711 C C . PHE A 1 86 ? -7.896 -2.779 13.804 1.00 92.88 86 PHE A C 1
ATOM 713 O O . PHE A 1 86 ? -7.562 -1.873 14.568 1.00 92.88 86 PHE A O 1
ATOM 720 N N . THR A 1 87 ? -7.214 -3.921 13.715 1.00 92.06 87 THR A N 1
ATOM 721 C CA . THR A 1 87 ? -5.989 -4.230 14.464 1.00 92.06 87 THR A CA 1
ATOM 722 C C . THR A 1 87 ? -4.790 -4.244 13.521 1.00 92.06 87 THR A C 1
ATOM 724 O O . THR A 1 87 ? -4.858 -4.811 12.428 1.00 92.06 87 THR A O 1
ATOM 727 N N . ILE A 1 88 ? -3.669 -3.646 13.932 1.00 92.75 88 ILE A N 1
ATOM 728 C CA . ILE A 1 88 ? -2.421 -3.701 13.160 1.00 92.75 88 ILE A CA 1
ATOM 729 C C . ILE A 1 88 ? -1.625 -4.938 13.567 1.00 92.75 88 ILE A C 1
ATOM 731 O O . ILE A 1 88 ? -1.131 -5.035 14.691 1.00 92.75 88 ILE A O 1
ATOM 735 N N . TRP A 1 89 ? -1.424 -5.860 12.628 1.00 89.12 89 TRP A N 1
ATOM 736 C CA . TRP A 1 89 ? -0.474 -6.949 12.825 1.00 89.12 89 TRP A CA 1
ATOM 737 C C . TRP A 1 89 ? 0.949 -6.400 12.929 1.00 89.12 89 TRP A C 1
ATOM 739 O O . TRP A 1 89 ? 1.383 -5.659 12.046 1.00 89.12 89 TRP A O 1
ATOM 749 N N . ASN A 1 90 ? 1.681 -6.827 13.964 1.00 86.94 90 ASN A N 1
ATOM 750 C CA . ASN A 1 90 ? 3.041 -6.426 14.346 1.00 86.94 90 ASN A CA 1
ATOM 751 C C . ASN A 1 90 ? 3.122 -5.170 15.241 1.00 86.94 90 ASN A C 1
ATOM 753 O O . ASN A 1 90 ? 3.242 -4.048 14.762 1.00 86.94 90 ASN A O 1
ATOM 757 N N . ALA A 1 91 ? 3.225 -5.366 16.558 1.00 85.00 91 ALA A N 1
ATOM 758 C CA . ALA A 1 91 ? 3.511 -4.310 17.548 1.00 85.00 91 ALA A CA 1
ATOM 759 C C . ALA A 1 91 ? 4.937 -3.693 17.470 1.00 85.00 91 ALA A C 1
ATOM 761 O O . ALA A 1 91 ? 5.296 -2.794 18.231 1.00 85.00 91 ALA A O 1
ATOM 762 N N . GLY A 1 92 ? 5.794 -4.188 16.574 1.00 86.19 92 GLY A N 1
ATOM 763 C CA . GLY A 1 92 ? 7.191 -3.789 16.416 1.00 86.19 92 GLY A CA 1
ATOM 764 C C . GLY A 1 92 ? 7.407 -2.564 15.520 1.00 86.19 92 GLY A C 1
ATOM 765 O O . GLY A 1 92 ? 6.578 -1.664 15.404 1.00 86.19 92 GLY A O 1
ATOM 766 N N . LYS A 1 93 ? 8.589 -2.472 14.896 1.00 88.75 93 LYS A N 1
ATOM 767 C CA . LYS A 1 93 ? 8.988 -1.299 14.088 1.00 88.75 93 LYS A CA 1
ATOM 768 C C . LYS A 1 93 ? 8.048 -1.051 12.901 1.00 88.75 93 LYS A C 1
ATOM 770 O O . LYS A 1 93 ? 7.689 0.096 12.657 1.00 88.75 93 LYS A O 1
ATOM 775 N N . GLN A 1 94 ? 7.654 -2.107 12.187 1.00 90.94 94 GLN A N 1
ATOM 776 C CA . GLN A 1 94 ? 6.899 -1.975 10.938 1.00 90.94 94 GLN A CA 1
ATOM 777 C C . GLN A 1 94 ? 5.419 -1.651 11.156 1.00 90.94 94 GLN A C 1
ATOM 779 O O . GLN A 1 94 ? 4.912 -0.759 10.484 1.00 90.94 94 GLN A O 1
ATOM 784 N N . GLY A 1 95 ? 4.733 -2.270 12.123 1.00 92.44 95 GLY A N 1
ATOM 785 C CA . GLY A 1 95 ? 3.343 -1.885 12.399 1.00 92.44 95 GLY A CA 1
ATOM 786 C C . GLY A 1 95 ? 3.243 -0.477 12.981 1.00 92.44 95 GLY A C 1
ATOM 787 O O . GLY A 1 95 ? 2.373 0.294 12.586 1.00 92.44 95 GLY A O 1
ATOM 788 N N . ARG A 1 96 ? 4.203 -0.065 13.822 1.00 91.69 96 ARG A N 1
ATOM 789 C CA . ARG A 1 96 ? 4.277 1.332 14.287 1.00 91.69 96 ARG A CA 1
ATOM 790 C C . ARG A 1 96 ? 4.588 2.312 13.151 1.00 91.69 96 ARG A C 1
ATOM 792 O O . ARG A 1 96 ? 4.071 3.424 13.160 1.00 91.69 96 ARG A O 1
ATOM 799 N N . LYS A 1 97 ? 5.403 1.918 12.160 1.00 94.00 97 LYS A N 1
ATOM 800 C CA . LYS A 1 97 ? 5.599 2.697 10.922 1.00 94.00 97 LYS A CA 1
ATOM 801 C C . LYS A 1 97 ? 4.280 2.821 10.154 1.00 94.00 97 LYS A C 1
ATOM 803 O O . LYS A 1 97 ? 3.931 3.932 9.781 1.00 94.00 97 LYS A O 1
ATOM 808 N N . LEU A 1 98 ? 3.536 1.722 9.982 1.00 95.50 98 LEU A N 1
ATOM 809 C CA . LEU A 1 98 ? 2.231 1.730 9.314 1.00 95.50 98 LEU A CA 1
ATOM 810 C C . LEU A 1 98 ? 1.277 2.713 9.989 1.00 95.50 98 LEU A C 1
ATOM 812 O O . LEU A 1 98 ? 0.789 3.600 9.302 1.00 95.50 98 LEU A O 1
ATOM 816 N N . TYR A 1 99 ? 1.095 2.617 11.311 1.00 94.12 99 TYR A N 1
ATOM 817 C CA . TYR A 1 99 ? 0.247 3.539 12.075 1.00 94.12 99 TYR A CA 1
ATOM 818 C C . TYR A 1 99 ? 0.583 5.007 11.792 1.00 94.12 99 TYR A C 1
ATOM 820 O O . TYR A 1 99 ? -0.297 5.784 11.433 1.00 94.12 99 TYR A O 1
ATOM 828 N N . ARG A 1 100 ? 1.868 5.380 11.880 1.00 93.12 100 ARG A N 1
ATOM 829 C CA . ARG A 1 100 ? 2.307 6.766 11.640 1.00 93.12 100 ARG A CA 1
ATOM 830 C C . ARG A 1 100 ? 2.082 7.234 10.201 1.00 93.12 100 ARG A C 1
ATOM 832 O O . ARG A 1 100 ? 1.930 8.427 9.985 1.00 93.12 100 ARG A O 1
ATOM 839 N N . CYS A 1 101 ? 2.070 6.319 9.232 1.00 95.12 101 CYS A N 1
ATOM 840 C CA . CYS A 1 101 ? 1.799 6.628 7.826 1.00 95.12 101 CYS A CA 1
ATOM 841 C C . CYS A 1 101 ? 0.297 6.680 7.488 1.00 95.12 101 CYS A C 1
ATOM 843 O O . CYS A 1 101 ? -0.056 7.054 6.369 1.00 95.12 101 CYS A O 1
ATOM 845 N N . LEU A 1 102 ? -0.592 6.293 8.408 1.00 95.00 102 LEU A N 1
ATOM 846 C CA . LEU A 1 102 ? -2.031 6.464 8.222 1.00 95.00 102 LEU A CA 1
ATOM 847 C C . LEU A 1 102 ? -2.419 7.937 8.378 1.00 95.00 102 LEU A C 1
ATOM 849 O O . LEU A 1 102 ? -1.838 8.668 9.179 1.00 95.00 102 LEU A O 1
ATOM 853 N N . SER A 1 103 ? -3.461 8.348 7.659 1.00 93.94 103 SER A N 1
ATOM 854 C CA . SER A 1 103 ? -4.155 9.612 7.908 1.00 93.94 103 SER A CA 1
ATOM 855 C C . SER A 1 103 ? -4.707 9.657 9.333 1.00 93.94 103 SER A C 1
ATOM 857 O O . SER A 1 103 ? -5.080 8.625 9.892 1.00 93.94 103 SER A O 1
ATOM 859 N N . SER A 1 104 ? -4.836 10.856 9.902 1.00 91.75 104 SER A N 1
ATOM 860 C CA . SER A 1 104 ? -5.408 11.052 11.243 1.00 91.75 104 SER A CA 1
ATOM 861 C C . SER A 1 104 ? -6.797 10.421 11.396 1.00 91.75 104 SER A C 1
ATOM 863 O O . SER A 1 104 ? -7.110 9.853 12.438 1.00 91.75 104 SER A O 1
ATOM 865 N N . PHE A 1 105 ? -7.615 10.451 10.340 1.00 92.25 105 PHE A N 1
ATOM 866 C CA . PHE A 1 105 ? -8.912 9.776 10.305 1.00 92.25 105 PHE A CA 1
ATOM 867 C C . PHE A 1 105 ? -8.784 8.253 10.462 1.00 92.25 105 PHE A C 1
ATOM 869 O O . PHE A 1 105 ? -9.496 7.657 11.264 1.00 92.25 105 PHE A O 1
ATOM 876 N N . ASN A 1 106 ? -7.856 7.623 9.738 1.00 94.00 106 ASN A N 1
ATOM 877 C CA . ASN A 1 106 ? -7.663 6.173 9.795 1.00 94.00 106 ASN A CA 1
ATOM 878 C C . ASN A 1 106 ? -6.861 5.712 11.022 1.00 94.00 106 ASN A C 1
ATOM 880 O O . ASN A 1 106 ? -7.035 4.574 11.446 1.00 94.00 106 ASN A O 1
ATOM 884 N N . GLN A 1 107 ? -6.025 6.567 11.621 1.00 92.75 107 GLN A N 1
ATOM 885 C CA . GLN A 1 107 ? -5.351 6.267 12.893 1.00 92.75 107 GLN A CA 1
ATOM 886 C C . GLN A 1 107 ? -6.364 6.006 14.014 1.00 92.75 107 GLN A C 1
ATOM 888 O O . GLN A 1 107 ? -6.194 5.057 14.772 1.00 92.75 107 GLN A O 1
ATOM 893 N N . LYS A 1 108 ? -7.458 6.781 14.066 1.00 91.19 108 LYS A N 1
ATOM 894 C CA . LYS A 1 108 ? -8.530 6.642 15.073 1.00 91.19 108 LYS A CA 1
ATOM 895 C C . LYS A 1 108 ? -9.292 5.318 15.000 1.00 91.19 108 LYS A C 1
ATOM 897 O O . LYS A 1 108 ? -9.966 4.953 15.953 1.00 91.19 108 LYS A O 1
ATOM 902 N N . LYS A 1 109 ? -9.195 4.613 13.873 1.00 93.00 109 LYS A N 1
ATOM 903 C CA . LYS A 1 109 ? -9.823 3.304 13.665 1.00 93.00 109 LYS A CA 1
ATOM 904 C C . LYS A 1 109 ? -8.980 2.156 14.226 1.00 93.00 109 LYS A C 1
ATOM 906 O O . LYS A 1 109 ? -9.444 1.023 14.272 1.00 93.00 109 LYS A O 1
ATOM 911 N N . VAL A 1 110 ? -7.730 2.411 14.613 1.00 92.31 110 VAL A N 1
ATOM 912 C CA . VAL A 1 110 ? -6.858 1.376 15.172 1.00 92.31 110 VAL A CA 1
ATOM 913 C C . VAL A 1 110 ? -7.296 1.090 16.602 1.00 92.31 110 VAL A C 1
ATOM 915 O O . VAL A 1 110 ? -7.350 1.999 17.419 1.00 92.31 110 VAL A O 1
ATOM 918 N N . CYS A 1 111 ? -7.593 -0.167 16.921 1.00 90.69 111 CYS A N 1
ATOM 919 C CA . CYS A 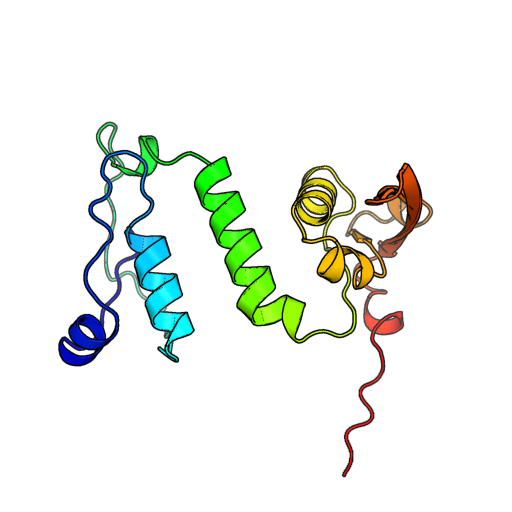1 111 ? -7.993 -0.560 18.278 1.00 90.69 111 CYS A CA 1
ATOM 920 C C . CYS A 1 111 ? -6.864 -1.233 19.056 1.00 90.69 111 CYS A C 1
ATOM 922 O O . CYS A 1 111 ? -6.793 -1.113 20.276 1.00 90.69 111 CYS A O 1
ATOM 924 N N . ALA A 1 112 ? -5.977 -1.944 18.363 1.00 90.50 112 ALA A N 1
ATOM 925 C CA . ALA A 1 112 ? -4.915 -2.722 18.982 1.00 90.50 112 ALA A CA 1
ATOM 926 C C . ALA A 1 112 ? -3.765 -2.984 18.002 1.00 90.50 112 ALA A C 1
ATOM 928 O O . ALA A 1 112 ? -3.888 -2.803 16.784 1.00 90.50 112 ALA A O 1
ATOM 929 N N . PHE A 1 113 ? -2.660 -3.486 18.546 1.00 91.38 113 PHE A N 1
ATOM 930 C CA . PHE A 1 113 ? -1.623 -4.166 17.777 1.00 91.38 113 PHE A CA 1
ATOM 931 C C . PHE A 1 113 ? -1.653 -5.656 18.094 1.00 91.38 113 PHE A C 1
ATOM 933 O O . PHE A 1 113 ? -1.819 -6.024 19.251 1.00 91.38 113 PHE A O 1
ATOM 940 N N . SER A 1 114 ? -1.437 -6.522 17.107 1.00 89.38 114 SER A N 1
ATOM 941 C CA . SER A 1 114 ? -1.306 -7.962 17.346 1.00 89.38 114 SER A CA 1
ATOM 942 C C . SER A 1 114 ? 0.125 -8.464 17.174 1.00 89.38 114 SER A C 1
ATOM 944 O O . SER A 1 114 ? 0.947 -7.886 16.452 1.00 89.38 114 SER A O 1
ATOM 946 N N . THR A 1 115 ? 0.458 -9.538 17.887 1.00 84.88 115 THR A N 1
ATOM 947 C CA . THR A 1 115 ? 1.780 -10.170 17.863 1.00 84.88 115 THR A CA 1
ATOM 948 C C . THR A 1 115 ? 1.675 -11.686 18.026 1.00 84.88 115 THR A C 1
ATOM 950 O O . THR A 1 115 ? 0.800 -12.197 18.725 1.00 84.88 115 THR A O 1
ATOM 953 N N . ALA A 1 116 ? 2.602 -12.415 17.404 1.00 85.38 116 ALA A N 1
ATOM 954 C CA . ALA A 1 116 ? 2.802 -13.843 17.659 1.00 85.38 116 ALA A CA 1
ATOM 955 C C . ALA A 1 116 ? 3.676 -14.101 18.900 1.00 85.38 116 ALA A C 1
ATOM 957 O O . ALA A 1 116 ? 3.770 -15.227 19.382 1.00 85.38 116 ALA A O 1
ATOM 958 N N . ASN A 1 117 ? 4.337 -13.066 19.430 1.00 82.19 117 ASN A N 1
ATOM 959 C CA . ASN A 1 117 ? 5.205 -13.207 20.589 1.00 82.19 117 ASN A CA 1
ATOM 960 C C . ASN A 1 117 ? 4.410 -13.062 21.894 1.00 82.19 117 ASN A C 1
ATOM 962 O O . ASN A 1 117 ? 4.037 -11.953 22.284 1.00 82.19 117 ASN A O 1
ATOM 966 N N . ARG A 1 118 ? 4.211 -14.178 22.602 1.00 80.56 118 ARG A N 1
ATOM 967 C CA . ARG A 1 118 ? 3.443 -14.221 23.855 1.00 80.56 118 ARG A CA 1
ATOM 968 C C . ARG A 1 118 ? 4.015 -13.346 24.971 1.00 80.56 118 ARG A C 1
ATOM 970 O O . ARG A 1 118 ? 3.247 -12.858 25.794 1.00 80.56 118 ARG A O 1
ATOM 977 N N . SER A 1 119 ? 5.321 -13.074 24.984 1.00 79.06 119 SER A N 1
ATOM 978 C CA . SER A 1 119 ? 5.912 -12.202 26.011 1.00 79.06 119 SER A CA 1
ATOM 979 C C . SER A 1 119 ? 5.531 -10.727 25.856 1.00 79.06 119 SER A C 1
ATOM 981 O O . SER A 1 119 ? 5.736 -9.941 26.775 1.00 79.06 119 SER A O 1
ATOM 983 N N . MET A 1 120 ? 4.956 -10.343 24.712 1.00 70.06 120 MET A N 1
ATOM 984 C CA . MET A 1 120 ? 4.589 -8.959 24.415 1.00 70.06 120 MET A CA 1
ATOM 985 C C . MET A 1 120 ? 3.120 -8.623 24.714 1.00 70.06 120 MET A C 1
ATOM 987 O O . MET A 1 120 ? 2.753 -7.460 24.597 1.00 70.06 120 MET A O 1
ATOM 991 N N . ILE A 1 121 ? 2.284 -9.596 25.104 1.00 66.88 121 ILE A N 1
ATOM 992 C CA . ILE A 1 121 ? 0.819 -9.423 25.251 1.00 66.88 121 ILE A CA 1
ATOM 993 C C . ILE A 1 121 ? 0.436 -8.449 26.390 1.00 66.88 121 ILE A C 1
ATOM 995 O O . ILE A 1 121 ? -0.654 -7.894 26.412 1.00 66.88 121 ILE A O 1
ATOM 999 N N . PHE A 1 122 ? 1.336 -8.200 27.342 1.00 66.25 122 PHE A N 1
ATOM 1000 C CA . PHE A 1 122 ? 1.094 -7.266 28.452 1.00 66.25 122 PHE A CA 1
ATOM 1001 C C . PHE A 1 122 ? 1.692 -5.873 28.217 1.00 66.25 122 PHE A C 1
ATOM 1003 O O . PHE A 1 122 ? 1.734 -5.049 29.128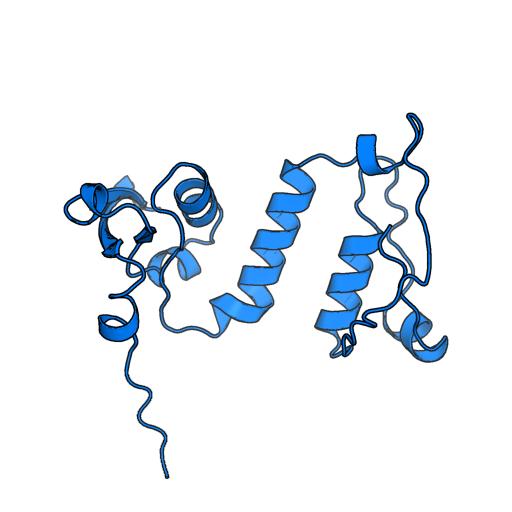 1.00 66.25 122 PHE A O 1
ATOM 1010 N N . ILE A 1 123 ? 2.189 -5.607 27.007 1.00 77.00 123 ILE A N 1
ATOM 1011 C CA . ILE A 1 123 ? 2.816 -4.334 26.653 1.00 77.00 123 ILE A CA 1
ATOM 1012 C C . ILE A 1 123 ? 1.771 -3.415 26.015 1.00 77.00 123 ILE A C 1
ATOM 1014 O O . ILE A 1 123 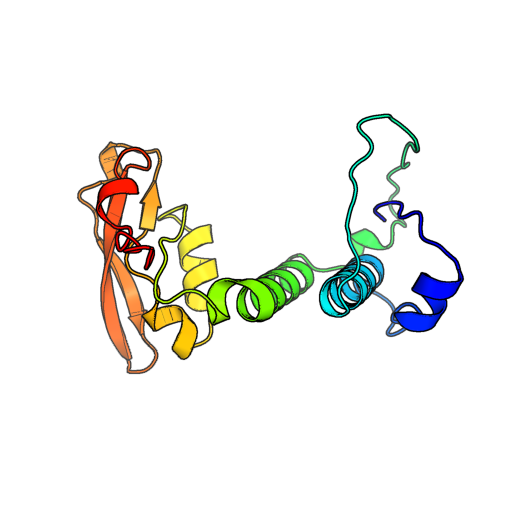? 0.934 -3.852 25.226 1.00 77.00 123 ILE A O 1
ATOM 1018 N N . MET A 1 124 ? 1.848 -2.120 26.319 1.00 79.12 124 MET A N 1
ATOM 1019 C CA . MET A 1 124 ? 1.123 -1.090 25.579 1.00 79.12 124 MET A CA 1
ATOM 1020 C C . MET A 1 124 ? 2.024 -0.485 24.501 1.00 79.12 124 MET A C 1
ATOM 1022 O O . MET A 1 124 ? 3.166 -0.097 24.760 1.00 79.12 124 MET A O 1
ATOM 1026 N N . CYS A 1 125 ? 1.508 -0.378 23.280 1.00 78.62 125 CYS A N 1
ATOM 1027 C CA . CYS A 1 125 ? 2.110 0.459 22.254 1.00 78.62 125 CYS A CA 1
ATOM 1028 C C . CYS A 1 125 ? 1.732 1.914 22.515 1.00 78.62 125 CYS A C 1
ATOM 1030 O O . CYS A 1 125 ? 0.584 2.300 22.313 1.00 78.62 125 CYS A O 1
ATOM 1032 N N . ILE A 1 126 ? 2.716 2.708 22.925 1.00 81.81 126 ILE A N 1
ATOM 1033 C CA . ILE A 1 126 ? 2.582 4.156 23.072 1.00 81.81 126 ILE A CA 1
ATOM 1034 C C . ILE A 1 126 ? 2.919 4.796 21.731 1.00 81.81 126 ILE A C 1
ATOM 1036 O O . ILE A 1 126 ? 4.017 4.589 21.195 1.00 81.81 126 ILE A O 1
ATOM 1040 N N . LEU A 1 127 ? 1.962 5.518 21.153 1.00 79.44 127 LEU A N 1
ATOM 1041 C CA . LEU A 1 127 ? 2.134 6.171 19.861 1.00 79.44 127 LEU A CA 1
ATOM 1042 C C . LEU A 1 127 ? 1.650 7.620 19.903 1.00 79.44 127 LEU A C 1
ATOM 1044 O O . LEU A 1 127 ? 0.611 7.896 20.505 1.00 79.44 127 LEU A O 1
ATOM 1048 N N . PRO A 1 128 ? 2.376 8.538 19.237 1.00 74.12 128 PRO A N 1
ATOM 1049 C CA . PRO A 1 128 ? 1.950 9.924 19.142 1.00 74.12 128 PRO A CA 1
ATOM 1050 C C . PRO A 1 128 ? 0.669 10.017 18.310 1.00 74.12 128 PRO A C 1
ATOM 1052 O O . PRO A 1 128 ? 0.556 9.391 17.250 1.00 74.12 128 PRO A O 1
ATOM 1055 N N . HIS A 1 129 ? -0.286 10.805 18.790 1.00 74.38 129 HIS A N 1
ATOM 1056 C CA . HIS A 1 129 ? -1.467 11.231 18.053 1.00 74.38 129 HIS A CA 1
ATOM 1057 C C . HIS A 1 129 ? -1.271 12.657 17.524 1.00 74.38 129 HIS A C 1
ATOM 1059 O O . HIS A 1 129 ? -0.416 13.407 17.996 1.00 74.38 129 HIS A O 1
ATOM 1065 N N . HIS A 1 130 ? -2.095 13.036 16.549 1.00 62.12 130 HIS A N 1
ATOM 1066 C CA . HIS A 1 130 ? -2.019 14.307 15.824 1.00 62.12 130 HIS A CA 1
ATOM 1067 C C . HIS A 1 130 ? -2.120 15.567 16.715 1.00 62.12 130 HIS A C 1
ATOM 1069 O O . HIS A 1 130 ? -1.775 16.655 16.266 1.00 62.12 130 HIS A O 1
ATOM 1075 N N . ASP A 1 131 ? -2.541 15.408 17.974 1.00 63.91 131 ASP A N 1
ATOM 1076 C CA . ASP A 1 131 ? -2.776 16.479 18.951 1.00 63.91 131 ASP A CA 1
ATOM 1077 C C . ASP A 1 131 ? -1.707 16.521 20.063 1.00 63.91 131 ASP A C 1
ATOM 1079 O O . ASP A 1 131 ? -1.980 16.977 21.171 1.00 63.91 131 ASP A O 1
ATOM 1083 N N . ASN A 1 132 ? -0.503 15.984 19.815 1.00 65.12 132 ASN A N 1
ATOM 1084 C CA . ASN A 1 132 ? 0.562 15.794 20.820 1.00 65.12 132 ASN A CA 1
ATOM 1085 C C . ASN A 1 132 ? 0.149 14.941 22.037 1.00 65.12 132 ASN A C 1
ATOM 1087 O O . ASN A 1 132 ? 0.845 14.920 23.050 1.00 65.12 132 ASN A O 1
ATOM 1091 N N . MET A 1 133 ? -0.966 14.214 21.941 1.00 68.19 133 MET A N 1
ATOM 1092 C CA . MET A 1 133 ? -1.372 13.227 22.936 1.00 68.19 133 MET A CA 1
ATOM 1093 C C . MET A 1 133 ? -0.707 11.884 22.642 1.00 68.19 133 MET A C 1
ATOM 1095 O O . MET A 1 133 ? -0.603 11.472 21.486 1.00 68.19 133 MET A O 1
ATOM 1099 N N . GLU A 1 134 ? -0.292 11.178 23.687 1.00 80.19 134 GLU A N 1
ATOM 1100 C CA . GLU A 1 134 ? 0.115 9.781 23.577 1.00 80.19 134 GLU A CA 1
ATOM 1101 C C . GLU A 1 134 ? -1.113 8.883 23.719 1.00 80.19 134 GLU A C 1
ATOM 1103 O O . GLU A 1 134 ? -1.864 8.982 24.692 1.00 80.19 134 GLU A O 1
ATOM 1108 N N . LEU A 1 135 ? -1.325 8.008 22.737 1.00 78.62 135 LEU A N 1
ATOM 1109 C CA . LEU A 1 135 ? -2.345 6.970 22.811 1.00 78.62 135 LEU A CA 1
ATOM 1110 C C . LEU A 1 135 ? -1.702 5.631 23.141 1.00 78.62 135 LEU A C 1
ATOM 1112 O O . LEU A 1 135 ? -0.635 5.284 22.627 1.00 78.62 135 LEU A O 1
ATOM 1116 N N . PHE A 1 136 ? -2.395 4.879 23.989 1.00 84.50 136 PHE A N 1
ATOM 1117 C CA . PHE A 1 136 ? -1.962 3.584 24.474 1.00 84.50 136 PHE A CA 1
ATOM 1118 C C . PHE A 1 136 ? -2.801 2.501 23.813 1.00 84.50 136 PHE A C 1
ATOM 1120 O O . PHE A 1 136 ? -3.982 2.340 24.117 1.00 84.50 136 PHE A O 1
ATOM 1127 N N . TYR A 1 137 ? -2.177 1.746 22.918 1.00 84.81 137 TYR A N 1
ATOM 1128 C CA . TYR A 1 137 ? -2.827 0.633 22.245 1.00 84.81 137 TYR A CA 1
ATOM 1129 C C . TYR A 1 137 ? -2.428 -0.687 22.902 1.00 84.81 137 TYR A C 1
ATOM 1131 O O . TYR A 1 137 ? -1.228 -0.937 23.067 1.00 84.81 137 TYR A O 1
ATOM 1139 N N . PRO A 1 138 ? -3.386 -1.559 23.253 1.00 87.00 138 PRO A N 1
ATOM 1140 C CA . PRO A 1 138 ? -3.062 -2.882 23.761 1.00 87.00 138 PRO A CA 1
ATOM 1141 C C . PRO A 1 138 ? -2.328 -3.700 22.691 1.00 87.00 138 PRO A C 1
ATOM 1143 O O . PRO A 1 138 ? -2.648 -3.626 21.499 1.00 87.00 138 PRO A O 1
ATOM 1146 N N . VAL A 1 139 ? -1.343 -4.491 23.121 1.00 86.06 139 VAL A N 1
ATOM 1147 C CA . VAL A 1 139 ? -0.721 -5.521 22.287 1.00 86.06 139 VAL A CA 1
ATOM 1148 C C . VAL A 1 139 ? -1.380 -6.855 22.605 1.00 86.06 139 VAL A C 1
ATOM 1150 O O . VAL A 1 139 ? -1.225 -7.377 23.698 1.00 86.06 139 VAL A O 1
ATOM 1153 N N . ILE A 1 140 ? -2.109 -7.427 21.656 1.00 87.44 140 ILE A N 1
ATOM 1154 C CA . ILE A 1 140 ? -2.832 -8.689 21.840 1.00 87.44 140 ILE A CA 1
ATOM 1155 C C . ILE A 1 140 ? -2.118 -9.842 21.137 1.00 87.44 140 ILE A C 1
ATOM 1157 O O . ILE A 1 140 ? -1.410 -9.659 20.144 1.00 87.44 140 ILE A O 1
ATOM 1161 N N . HIS A 1 141 ? -2.304 -11.062 21.640 1.00 86.06 141 HIS A N 1
ATOM 1162 C CA . HIS A 1 141 ? -1.862 -12.240 20.901 1.00 86.06 141 HIS A CA 1
ATOM 1163 C C . HIS A 1 141 ? -2.711 -12.418 19.646 1.00 86.06 141 HIS A C 1
ATOM 1165 O O . HIS A 1 141 ? -3.911 -12.149 19.677 1.00 86.06 141 HIS A O 1
ATOM 1171 N N . HIS A 1 142 ? -2.116 -12.918 18.567 1.00 80.75 142 HIS A N 1
ATOM 1172 C CA . HIS A 1 142 ? -2.866 -13.168 17.341 1.00 80.75 142 HIS A CA 1
ATOM 1173 C C . HIS A 1 142 ? -4.051 -14.133 17.512 1.00 80.75 142 HIS A C 1
ATOM 1175 O O . HIS A 1 142 ? -5.109 -13.879 16.946 1.00 80.75 142 HIS A O 1
ATOM 1181 N N . ASP A 1 143 ? -3.912 -15.157 18.357 1.00 81.75 143 ASP A N 1
ATOM 1182 C CA . ASP A 1 143 ? -5.007 -16.088 18.691 1.00 81.75 143 ASP A CA 1
ATOM 1183 C C . ASP A 1 143 ? -6.204 -15.398 19.373 1.00 81.75 143 ASP A C 1
ATOM 1185 O O . ASP A 1 143 ? -7.306 -15.929 19.375 1.00 81.75 143 ASP A O 1
ATOM 1189 N N . ASN A 1 144 ? -6.004 -14.209 19.952 1.00 74.69 144 ASN A N 1
ATOM 1190 C CA . ASN A 1 144 ? -7.032 -13.478 20.695 1.00 74.69 144 ASN A CA 1
ATOM 1191 C C . ASN A 1 144 ? -7.672 -12.357 19.862 1.00 74.69 144 ASN A C 1
ATOM 1193 O O . ASN A 1 144 ? -8.411 -11.541 20.412 1.00 74.69 144 ASN A O 1
ATOM 1197 N N . MET A 1 145 ? -7.374 -12.267 18.559 1.00 66.88 145 MET A N 1
ATOM 1198 C CA . MET A 1 145 ? -7.923 -11.203 17.711 1.00 66.88 145 MET A CA 1
ATOM 1199 C C . MET A 1 145 ? -9.450 -11.280 17.598 1.00 66.88 145 MET A C 1
ATOM 1201 O O . MET A 1 145 ? -10.081 -10.231 17.514 1.00 66.88 145 MET A O 1
ATOM 1205 N N . GLU A 1 146 ? -10.044 -12.478 17.680 1.00 60.62 146 GLU A N 1
ATOM 1206 C CA . GLU A 1 146 ? -11.502 -12.688 17.618 1.00 60.62 146 GLU A CA 1
ATOM 1207 C C . GLU A 1 146 ? -12.284 -11.936 18.711 1.00 60.62 146 GLU A C 1
ATOM 1209 O O . GLU A 1 146 ? -13.422 -11.534 18.490 1.00 60.62 146 GLU A O 1
ATOM 1214 N N . LEU A 1 147 ? -11.656 -11.652 19.857 1.00 55.81 147 LEU A N 1
ATOM 1215 C CA . LEU A 1 147 ? -12.281 -10.953 20.988 1.00 55.81 147 LEU A CA 1
ATOM 1216 C C . LEU A 1 147 ? -12.465 -9.441 20.767 1.00 55.81 147 LEU A C 1
ATOM 1218 O O . LEU A 1 147 ? -13.110 -8.784 21.582 1.00 55.81 147 LEU A O 1
ATOM 1222 N N . PHE A 1 148 ? -11.883 -8.882 19.702 1.00 54.22 148 PHE A N 1
ATOM 1223 C CA . PHE A 1 148 ? -11.892 -7.443 19.410 1.00 54.22 148 PHE A CA 1
ATOM 1224 C C . PHE A 1 148 ? -12.567 -7.086 18.081 1.00 54.22 148 PHE A C 1
ATOM 1226 O O . PHE A 1 148 ? -12.542 -5.920 17.684 1.00 54.22 148 PHE A O 1
ATOM 1233 N N . TYR A 1 149 ? -13.181 -8.050 17.391 1.00 49.28 149 TYR A N 1
ATOM 1234 C CA . TYR A 1 149 ? -14.053 -7.719 16.268 1.00 49.28 149 TYR A CA 1
ATOM 1235 C C . TYR A 1 149 ? -15.398 -7.229 16.811 1.00 49.28 149 TYR A C 1
ATOM 1237 O O . TYR A 1 149 ? -15.961 -7.873 17.701 1.00 49.28 149 TYR A O 1
ATOM 1245 N N . PRO A 1 150 ? -15.967 -6.134 16.280 1.00 42.31 150 PRO A N 1
ATOM 1246 C CA . PRO A 1 150 ? -17.396 -5.940 16.414 1.00 42.31 150 PRO A CA 1
ATOM 1247 C C . PRO A 1 150 ? -18.050 -7.139 15.725 1.00 42.31 150 PRO A C 1
ATOM 1249 O O . PRO A 1 150 ? -17.816 -7.389 14.543 1.00 42.31 150 PRO A O 1
ATOM 1252 N N . VAL A 1 151 ? -18.815 -7.927 16.478 1.00 40.75 151 VAL A N 1
ATOM 1253 C CA . VAL A 1 151 ? -19.702 -8.930 15.892 1.00 40.75 151 VAL A CA 1
ATOM 1254 C C . VAL A 1 151 ? -20.618 -8.153 14.954 1.00 40.75 151 VAL A C 1
ATOM 1256 O O . VAL A 1 151 ? -21.465 -7.389 15.422 1.00 40.75 151 VAL A O 1
ATOM 1259 N N . SER A 1 152 ? -20.418 -8.277 13.641 1.00 44.47 152 SER A N 1
ATOM 1260 C CA . SER A 1 152 ? -21.397 -7.781 12.686 1.00 44.47 152 SER A CA 1
ATOM 1261 C C . SER A 1 152 ? -22.667 -8.572 12.953 1.00 44.47 152 SER A C 1
ATOM 1263 O O . SER A 1 152 ? -22.740 -9.770 12.678 1.00 44.47 152 SER A O 1
ATOM 1265 N N . SER A 1 153 ? -23.651 -7.919 13.559 1.00 42.56 153 SER A N 1
ATOM 1266 C CA . SER A 1 153 ? -25.016 -8.406 13.491 1.00 42.56 153 SER A CA 1
ATOM 1267 C C . SER A 1 153 ? -25.429 -8.229 12.037 1.00 42.56 153 SER A C 1
ATOM 1269 O O . SER A 1 153 ? -25.761 -7.125 11.614 1.00 42.56 153 SER A O 1
ATOM 1271 N N . ASP A 1 154 ? -25.320 -9.299 11.250 1.00 36.78 154 ASP A N 1
ATOM 1272 C CA . ASP A 1 154 ? -26.009 -9.367 9.966 1.00 36.78 154 ASP A CA 1
ATOM 1273 C C . ASP A 1 154 ? -27.496 -9.079 10.229 1.00 36.78 154 ASP A C 1
ATOM 1275 O O . ASP A 1 154 ? -28.101 -9.752 11.075 1.00 36.78 154 ASP A O 1
ATOM 1279 N N . PRO A 1 155 ? -28.117 -8.102 9.549 1.00 50.91 155 PRO A N 1
ATOM 1280 C CA . PRO A 1 155 ? -29.554 -8.101 9.428 1.00 50.91 155 PRO A CA 1
ATOM 1281 C C . PRO A 1 155 ? -29.922 -9.212 8.441 1.00 50.91 155 PRO A C 1
ATOM 1283 O O . PRO A 1 155 ? -29.511 -9.194 7.282 1.00 50.91 155 PRO A O 1
ATOM 1286 N N . SER A 1 156 ? -30.667 -10.179 8.971 1.00 47.41 156 SER A N 1
ATOM 1287 C CA . SER A 1 156 ? -31.461 -11.196 8.271 1.00 47.41 156 SER A CA 1
ATOM 1288 C C . SER A 1 156 ? -32.072 -10.739 6.950 1.00 47.41 156 SER A C 1
ATOM 1290 O O . SER A 1 156 ? -32.640 -9.620 6.957 1.00 47.41 156 SER A O 1
#

Organism: NCBI:txid62062

Foldseek 3Di:
DPDDDDDPVLDVVLDDFDPVDQQDPRVVVSVLSSVVVVHDDDDDPDCPDDDDDDPPDSVVRHDPVNVVLSVLVSCCVPPLVPDQADEQEDLDDVSLVSLVSDDLVSNVRYQAYEDCDPVCQQPWRWHQHPVRDTDTHGYHYPVCRVVPDDPPPPDD

Sequence (156 aa):
MPTWFCSRDWFRRVGTFDEGGKGVPEDLLWFYQSVGQGGGVVRVDQCLLVYRYHQQAATHSVLEETIWNLRVAFLQERVIKQWESFTIWNAGKQGRKLYRCLSSFNQKKVCAFSTANRSMIFIMCILPHHDNMELFYPVIHHDNMELFYPVSSDPS

Radius of gyration: 19.54 Å; chains: 1; bounding box: 54×39×54 Å

pLDDT: mean 85.79, std 13.31, range [36.78, 97.5]

InterPro domains:
  IPR029044 Nucleotide-diphospho-sugar transferases [SSF53448] (2-73)